Protein AF-A0A8S1V6C2-F1 (afdb_monomer_lite)

Secondary structure (DSSP, 8-state):
-------------------TTSSS---THHHHHHHHHT-----EEEEEEEEEEETTEEEEEEEEEETTEEEEEEEEHHHHHHHHHHHHHHHHHHHHHHHHHHHHTT--

Structure (mmCIF, N/CA/C/O backbone):
data_AF-A0A8S1V6C2-F1
#
_entry.id   AF-A0A8S1V6C2-F1
#
loop_
_atom_site.group_PDB
_atom_site.id
_atom_site.type_symbol
_atom_site.label_atom_id
_atom_site.label_alt_id
_atom_site.label_comp_id
_atom_site.label_asym_id
_atom_site.label_entity_id
_atom_site.label_seq_id
_atom_site.pdbx_PDB_ins_code
_atom_site.Cartn_x
_atom_site.Cartn_y
_atom_site.Cartn_z
_atom_site.occupancy
_atom_site.B_iso_or_equiv
_atom_site.auth_seq_id
_atom_site.auth_comp_id
_atom_site.auth_asym_id
_atom_site.auth_atom_id
_atom_site.pdbx_PDB_model_num
ATOM 1 N N . MET A 1 1 ? -18.545 -43.145 39.329 1.00 34.12 1 MET A N 1
ATOM 2 C CA . MET A 1 1 ? -17.983 -42.364 38.205 1.00 34.12 1 MET A CA 1
ATOM 3 C C . MET A 1 1 ? -19.138 -41.851 37.351 1.00 34.12 1 MET A C 1
ATOM 5 O O . MET A 1 1 ? -20.082 -42.596 37.151 1.00 34.12 1 MET A O 1
ATOM 9 N N . ASN A 1 2 ? -19.045 -40.583 36.937 1.00 42.91 2 ASN A N 1
ATOM 10 C CA . ASN A 1 2 ? -19.900 -39.783 36.042 1.00 42.91 2 ASN A CA 1
ATOM 11 C C . ASN A 1 2 ? -21.393 -39.568 36.371 1.00 42.91 2 ASN A C 1
ATOM 13 O O . ASN A 1 2 ? -22.259 -40.412 36.188 1.00 42.91 2 ASN A O 1
ATOM 17 N N . LYS A 1 3 ? -21.638 -38.324 36.806 1.00 44.06 3 LYS A N 1
ATOM 18 C CA . LYS A 1 3 ? -22.905 -37.636 37.036 1.00 44.06 3 LYS A CA 1
ATOM 19 C C . LYS A 1 3 ? -23.605 -37.374 35.696 1.00 44.06 3 LYS A C 1
ATOM 21 O O . LYS A 1 3 ? -23.146 -36.536 34.927 1.00 44.06 3 LYS A O 1
ATOM 26 N N . GLY A 1 4 ? -24.727 -38.037 35.444 1.00 51.12 4 GLY A N 1
ATOM 27 C CA . GLY A 1 4 ? -25.714 -37.588 34.461 1.00 51.12 4 GLY A CA 1
ATOM 28 C C . GLY A 1 4 ? -26.720 -36.668 35.146 1.00 51.12 4 GLY A C 1
ATOM 29 O O . GLY A 1 4 ? -27.772 -37.129 35.572 1.00 51.12 4 GLY A O 1
ATOM 30 N N . LEU A 1 5 ? -26.381 -35.389 35.324 1.00 45.25 5 LEU A N 1
ATOM 31 C CA . LEU A 1 5 ? -27.318 -34.392 35.851 1.00 45.25 5 LEU A CA 1
ATOM 32 C C . LEU A 1 5 ? -28.089 -33.775 34.680 1.00 45.25 5 LEU A C 1
ATOM 34 O O . LEU A 1 5 ? -27.613 -32.868 34.002 1.00 45.25 5 LEU A O 1
ATOM 38 N N . ILE A 1 6 ? -29.272 -34.332 34.431 1.00 49.44 6 ILE A N 1
ATOM 39 C CA . ILE A 1 6 ? -30.270 -33.813 33.496 1.00 49.44 6 ILE A CA 1
ATOM 40 C C . ILE A 1 6 ? -30.911 -32.580 34.145 1.00 49.44 6 ILE A C 1
ATOM 42 O O . ILE A 1 6 ? -31.559 -32.686 35.184 1.00 49.44 6 ILE A O 1
ATOM 46 N N . LEU A 1 7 ? -30.719 -31.403 33.546 1.00 41.34 7 LEU A N 1
ATOM 47 C CA . LEU A 1 7 ? -31.381 -30.164 33.959 1.00 41.34 7 LEU A CA 1
ATOM 48 C C . LEU A 1 7 ? -32.786 -30.114 33.344 1.00 41.34 7 LEU A C 1
ATOM 50 O O . LEU A 1 7 ? -32.965 -29.702 32.199 1.00 41.34 7 LEU A O 1
ATOM 54 N N . SER A 1 8 ? -33.791 -30.550 34.100 1.00 43.97 8 SER A N 1
ATOM 55 C CA . SER A 1 8 ? -35.199 -30.311 33.780 1.00 43.97 8 SER A CA 1
ATOM 56 C C . SER A 1 8 ? -35.602 -28.911 34.249 1.00 43.97 8 SER A C 1
ATOM 58 O O . SER A 1 8 ? -35.596 -28.632 35.447 1.00 43.97 8 SER A O 1
ATOM 60 N N . PHE A 1 9 ? -35.969 -28.029 33.321 1.00 49.50 9 PHE A N 1
ATOM 61 C CA . PHE A 1 9 ? -36.496 -26.703 33.645 1.00 49.50 9 PHE A CA 1
ATOM 62 C C . PHE A 1 9 ? -37.965 -26.810 34.070 1.00 49.50 9 PHE A C 1
ATOM 64 O O . PHE A 1 9 ? -38.848 -26.966 33.223 1.00 49.50 9 PHE A O 1
ATOM 71 N N . SER A 1 10 ? -38.247 -26.697 35.370 1.00 42.34 10 SER A N 1
ATOM 72 C CA . SER A 1 10 ? -39.606 -26.426 35.836 1.00 42.34 10 SER A CA 1
ATOM 73 C C . SER A 1 10 ? -39.922 -24.946 35.602 1.00 42.34 10 SER A C 1
ATOM 75 O O . SER A 1 10 ? -39.329 -24.042 36.190 1.00 42.34 10 SER A O 1
ATOM 77 N N . LYS A 1 11 ? -40.868 -24.677 34.697 1.00 53.75 11 LYS A N 1
ATOM 78 C CA . LYS A 1 11 ? -41.516 -23.367 34.590 1.00 53.75 11 LYS A CA 1
ATOM 79 C C . LYS A 1 11 ? -42.403 -23.185 35.819 1.00 53.75 11 LYS A C 1
ATOM 81 O O . LYS A 1 11 ? -43.547 -23.630 35.812 1.00 53.75 11 LYS A O 1
ATOM 86 N N . GLN A 1 12 ? -41.901 -22.511 36.847 1.00 42.00 12 GLN A N 1
ATOM 87 C CA . GLN A 1 12 ? -42.755 -21.944 37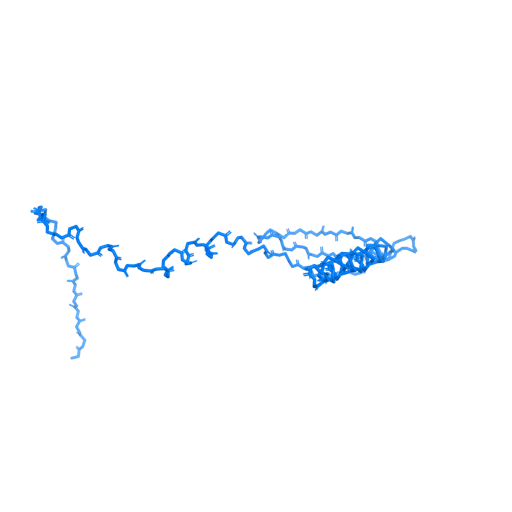.884 1.00 42.00 12 GLN A CA 1
ATOM 88 C C . GLN A 1 12 ? -42.365 -20.493 38.146 1.00 42.00 12 GLN A C 1
ATOM 90 O O . GLN A 1 12 ? -41.324 -20.167 38.702 1.00 42.00 12 GLN A O 1
ATOM 95 N N . SER A 1 13 ? -43.245 -19.629 37.645 1.00 50.91 13 SER A N 1
ATOM 96 C CA . SER A 1 13 ? -43.352 -18.218 37.964 1.00 50.91 13 SER A CA 1
ATOM 97 C C . SER A 1 13 ? -43.681 -18.064 39.445 1.00 50.91 13 SER A C 1
ATOM 99 O O . SER A 1 13 ? -44.778 -18.428 39.864 1.00 50.91 13 SER A O 1
ATOM 101 N N . THR A 1 14 ? -42.799 -17.406 40.184 1.00 37.09 14 THR A N 1
ATOM 102 C CA . THR A 1 14 ? -43.162 -16.671 41.396 1.00 37.09 14 THR A CA 1
ATOM 103 C C . THR A 1 14 ? -42.347 -15.392 41.425 1.00 37.09 14 THR A C 1
ATOM 105 O O . THR A 1 14 ? -41.124 -15.421 41.520 1.00 37.09 14 THR A O 1
ATOM 108 N N . LYS A 1 15 ? -43.055 -14.266 41.285 1.00 49.09 15 LYS A N 1
ATOM 109 C CA . LYS A 1 15 ? -42.553 -12.926 41.577 1.00 49.09 15 LYS A CA 1
ATOM 110 C C . LYS A 1 15 ? -41.995 -12.923 42.999 1.00 49.09 15 LYS A C 1
ATOM 112 O O . LYS A 1 15 ? -42.747 -13.146 43.944 1.00 49.09 15 LYS A O 1
ATOM 117 N N . GLN A 1 16 ? -40.708 -12.644 43.133 1.00 39.00 16 GLN A N 1
ATOM 118 C CA . GLN A 1 16 ? -40.137 -12.105 44.356 1.00 39.00 16 GLN A CA 1
ATOM 119 C C . GLN A 1 16 ? -39.381 -10.841 43.968 1.00 39.00 16 GLN A C 1
ATOM 121 O O . GLN A 1 16 ? -38.313 -10.893 43.366 1.00 39.00 16 GLN A O 1
ATOM 126 N N . ASP A 1 17 ? -40.019 -9.712 44.274 1.00 46.47 17 ASP A N 1
ATOM 127 C CA . ASP A 1 17 ? -39.364 -8.435 44.510 1.00 46.47 17 ASP A CA 1
ATOM 128 C C . ASP A 1 17 ? -38.382 -8.631 45.667 1.00 46.47 17 ASP A C 1
ATOM 130 O O . ASP A 1 17 ? -38.765 -8.576 46.834 1.00 46.47 17 ASP A O 1
ATOM 134 N N . LEU A 1 18 ? -37.127 -8.920 45.344 1.00 41.88 18 LEU A N 1
ATOM 135 C CA . LEU A 1 18 ? -36.013 -8.759 46.264 1.00 41.88 18 LEU A CA 1
ATOM 136 C C . LEU A 1 18 ? -34.792 -8.287 45.472 1.00 41.88 18 LEU A C 1
ATOM 138 O O . LEU A 1 18 ? -34.314 -8.948 44.553 1.00 41.88 18 LEU A O 1
ATOM 142 N N . ASP A 1 19 ? -34.335 -7.108 45.880 1.00 40.62 19 ASP A N 1
ATOM 143 C CA . ASP A 1 19 ? -33.000 -6.556 45.680 1.00 40.62 19 ASP A CA 1
ATOM 144 C C . ASP A 1 19 ? -32.680 -5.945 44.308 1.00 40.62 19 ASP A C 1
ATOM 146 O O . ASP A 1 19 ? -31.739 -6.305 43.602 1.00 40.62 19 ASP A O 1
ATOM 150 N N . GLN A 1 20 ? -33.376 -4.838 44.027 1.00 44.78 20 GLN A N 1
ATOM 151 C CA . GLN A 1 20 ? -32.914 -3.731 43.170 1.00 44.78 20 GLN A CA 1
ATOM 152 C C . GLN A 1 20 ? -31.643 -3.007 43.699 1.00 44.78 20 GLN A C 1
ATOM 154 O O . GLN A 1 20 ? -31.385 -1.862 43.335 1.00 44.78 20 GLN A O 1
ATOM 159 N N . SER A 1 21 ? -30.810 -3.638 44.532 1.00 47.47 21 SER A N 1
ATOM 160 C CA . SER A 1 21 ? -29.703 -2.983 45.251 1.00 47.47 21 SER A CA 1
ATOM 161 C C . SER A 1 21 ? -28.303 -3.555 44.976 1.00 47.47 21 SER A C 1
ATOM 163 O O . SER A 1 21 ? -27.351 -3.128 45.620 1.00 47.47 21 SER A O 1
ATOM 165 N N . ILE A 1 22 ? -28.116 -4.432 43.976 1.00 45.47 22 ILE A N 1
ATOM 166 C CA . ILE A 1 22 ? -26.781 -4.967 43.593 1.00 45.47 22 ILE A CA 1
ATOM 167 C C . ILE A 1 22 ? -26.386 -4.568 42.154 1.00 45.47 22 ILE A C 1
ATOM 169 O O . ILE A 1 22 ? -25.787 -5.336 41.406 1.00 45.47 22 ILE A O 1
ATOM 173 N N . ILE A 1 23 ? -26.733 -3.353 41.712 1.00 48.81 23 ILE A N 1
ATOM 174 C CA . ILE A 1 23 ? -26.303 -2.827 40.392 1.00 48.81 23 ILE A CA 1
ATOM 175 C C . ILE A 1 23 ? -25.378 -1.599 40.520 1.00 48.81 23 ILE A C 1
ATOM 177 O O . ILE A 1 23 ? -24.848 -1.113 39.524 1.00 48.81 23 ILE A O 1
ATOM 181 N N . GLN A 1 24 ? -25.072 -1.127 41.732 1.00 50.91 24 GLN A N 1
ATOM 182 C CA . GLN A 1 24 ? -24.180 0.030 41.922 1.00 50.91 24 GLN A CA 1
ATOM 183 C C . GLN A 1 24 ? -22.677 -0.295 41.975 1.00 50.91 24 GLN A C 1
ATOM 185 O O . GLN A 1 24 ? -21.868 0.626 41.909 1.00 50.91 24 GLN A O 1
ATOM 190 N N . GLU A 1 25 ? -22.278 -1.571 42.000 1.00 51.69 25 GLU A N 1
ATOM 191 C CA . GLU A 1 25 ? -20.862 -1.966 42.127 1.00 51.69 25 GLU A CA 1
ATOM 192 C C . GLU A 1 25 ? -20.197 -2.496 40.853 1.00 51.69 25 GLU A C 1
ATOM 194 O O . GLU A 1 25 ? -19.005 -2.790 40.868 1.00 51.69 25 GLU A O 1
ATOM 199 N N . ASN A 1 26 ? -20.862 -2.466 39.692 1.00 53.28 26 ASN A N 1
ATOM 200 C CA . ASN A 1 26 ? -20.148 -2.572 38.408 1.00 53.28 26 ASN A CA 1
ATOM 201 C C . ASN A 1 26 ? -19.557 -1.218 37.964 1.00 53.28 26 ASN A C 1
ATOM 203 O O . ASN A 1 26 ? -19.670 -0.764 36.822 1.00 53.28 26 ASN A O 1
ATOM 207 N N . SER A 1 27 ? -18.941 -0.610 38.975 1.00 62.97 27 SER A N 1
ATOM 208 C CA . SER A 1 27 ? -17.804 0.285 39.036 1.00 62.97 27 SER A CA 1
ATOM 209 C C . SER A 1 27 ? -16.970 0.324 37.747 1.00 62.97 27 SER A C 1
ATOM 211 O O . SER A 1 27 ? -16.729 -0.730 37.167 1.00 62.97 27 SER A O 1
ATOM 213 N N . PRO A 1 28 ? -16.530 1.519 37.307 1.00 60.44 28 PRO A N 1
ATOM 214 C CA . PRO A 1 28 ? -15.798 1.944 36.097 1.00 60.44 28 PRO A CA 1
ATOM 215 C C . PRO A 1 28 ? -15.383 0.982 34.973 1.00 60.44 28 PRO A C 1
ATOM 217 O O . PRO A 1 28 ? -15.341 1.414 33.824 1.00 60.44 28 PRO A O 1
ATOM 220 N N . ILE A 1 29 ? -15.068 -0.280 35.243 1.00 63.09 29 ILE A N 1
ATOM 221 C CA . ILE A 1 29 ? -14.710 -1.328 34.287 1.00 63.09 29 ILE A CA 1
ATOM 222 C C . ILE A 1 29 ? -15.806 -1.586 33.253 1.00 63.09 29 ILE A C 1
ATOM 224 O O . ILE A 1 29 ? -15.477 -1.668 32.073 1.00 63.09 29 ILE A O 1
ATOM 228 N N . LEU A 1 30 ? -17.094 -1.642 33.610 1.00 58.12 30 LEU A N 1
ATOM 229 C CA . LEU A 1 30 ? -18.142 -1.805 32.587 1.00 58.12 30 LEU A CA 1
ATOM 230 C C . LEU A 1 30 ? -18.268 -0.566 31.690 1.00 58.12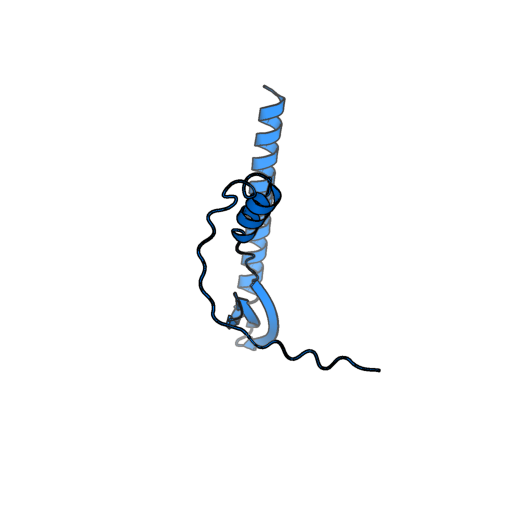 30 LEU A C 1
ATOM 232 O O . LEU A 1 30 ? -18.396 -0.702 30.473 1.00 58.12 30 LEU A O 1
ATOM 236 N N . MET A 1 31 ? -18.150 0.638 32.259 1.00 64.81 31 MET A N 1
ATOM 237 C CA . MET A 1 31 ? -18.081 1.889 31.490 1.00 64.81 31 MET A CA 1
ATOM 238 C C . MET A 1 31 ? -16.828 1.955 30.612 1.00 64.81 31 MET A C 1
ATOM 240 O O . MET A 1 31 ? -16.890 2.415 29.474 1.00 64.81 31 MET A O 1
ATOM 244 N N . PHE A 1 32 ? -15.687 1.489 31.116 1.00 64.50 32 PHE A N 1
ATOM 245 C CA . PHE A 1 32 ? -14.436 1.387 30.379 1.00 64.50 32 PHE A CA 1
ATOM 246 C C . PHE A 1 32 ? -14.576 0.394 29.224 1.00 64.50 32 PHE A C 1
ATOM 248 O O . PHE A 1 32 ? -14.279 0.752 28.090 1.00 64.50 32 PHE A O 1
ATOM 255 N N . LEU A 1 33 ? -15.123 -0.800 29.460 1.00 59.62 33 LEU A N 1
ATOM 256 C CA . LEU A 1 33 ? -15.391 -1.808 28.432 1.00 59.62 33 LEU A CA 1
ATOM 257 C C . LEU A 1 33 ? -16.416 -1.319 27.398 1.00 59.62 33 LEU A C 1
ATOM 259 O O . LEU A 1 33 ? -16.242 -1.574 26.209 1.00 59.62 33 LEU A O 1
ATOM 263 N N . GLN A 1 34 ? -17.440 -0.561 27.800 1.00 57.81 34 GLN A N 1
ATOM 264 C CA . GLN A 1 34 ? -18.356 0.114 26.870 1.00 57.81 34 GLN A CA 1
ATOM 265 C C . GLN A 1 34 ? -17.656 1.206 26.047 1.00 57.81 34 GLN A C 1
ATOM 267 O O . GLN A 1 34 ? -17.900 1.312 24.843 1.00 57.81 34 GLN A O 1
ATOM 272 N N . LYS A 1 35 ? -16.759 1.993 26.657 1.00 61.62 35 LYS A N 1
ATOM 273 C CA . LYS A 1 35 ? -15.924 2.980 25.950 1.00 61.62 35 LYS A CA 1
ATOM 274 C C . LYS A 1 35 ? -14.950 2.306 24.975 1.00 61.62 35 LYS A C 1
ATOM 276 O O . LYS A 1 35 ? -14.759 2.819 23.877 1.00 61.62 35 LYS A O 1
ATOM 281 N N . GLN A 1 36 ? -14.389 1.146 25.324 1.00 56.25 36 GLN A N 1
ATOM 282 C CA . GLN A 1 36 ? -13.529 0.360 24.430 1.00 56.25 36 GLN A CA 1
ATOM 283 C C . GLN A 1 36 ? -14.330 -0.342 23.319 1.00 56.25 36 GLN A C 1
ATOM 285 O O . GLN A 1 36 ? -13.862 -0.377 22.186 1.00 56.25 36 GLN A O 1
ATOM 290 N N . LYS A 1 37 ? -15.564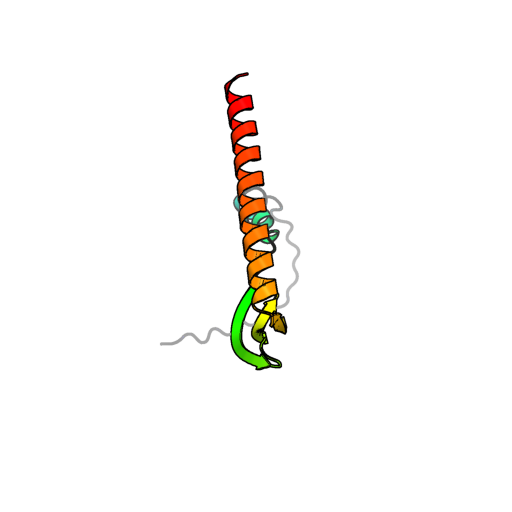 -0.810 23.583 1.00 51.56 37 LYS A N 1
ATOM 291 C CA . LYS A 1 37 ? -16.482 -1.364 22.560 1.00 51.56 37 LYS A CA 1
ATOM 292 C C . LYS A 1 37 ? -16.794 -0.376 21.430 1.00 51.56 37 LYS A C 1
ATOM 294 O O . LYS A 1 37 ? -17.146 -0.805 20.339 1.00 51.56 37 LYS A O 1
ATOM 299 N N . LYS A 1 38 ? -16.666 0.933 21.679 1.00 49.19 38 LYS A N 1
ATOM 300 C CA . LYS A 1 38 ? -16.827 1.999 20.674 1.00 49.19 38 LYS A CA 1
ATOM 301 C C . LYS A 1 38 ? -15.567 2.297 19.860 1.00 49.19 38 LYS A C 1
ATOM 303 O O . LYS A 1 38 ? -15.604 3.176 19.002 1.00 49.19 38 LYS A O 1
ATOM 308 N N . ARG A 1 39 ? -14.454 1.598 20.084 1.00 46.72 39 ARG A N 1
ATOM 309 C CA . ARG A 1 39 ? -13.339 1.641 19.139 1.00 46.72 39 ARG A CA 1
ATOM 310 C C . ARG A 1 39 ? -13.678 0.682 18.009 1.00 46.72 39 ARG A C 1
ATOM 312 O O . ARG A 1 39 ? -13.472 -0.519 18.134 1.00 46.72 39 ARG A O 1
ATOM 319 N N . ASN A 1 40 ? -14.209 1.216 16.910 1.00 50.16 40 ASN A N 1
ATOM 320 C CA . ASN A 1 40 ? -14.127 0.525 15.630 1.00 50.16 40 ASN A CA 1
ATOM 321 C C . ASN A 1 40 ? -12.637 0.304 15.357 1.00 50.16 40 ASN A C 1
ATOM 323 O O . ASN A 1 40 ? -11.921 1.225 14.969 1.00 50.16 40 ASN A O 1
ATOM 327 N N . ILE A 1 41 ? -12.143 -0.896 15.659 1.00 53.41 41 ILE A N 1
ATOM 328 C CA . ILE A 1 41 ? -10.793 -1.296 15.287 1.00 53.41 41 ILE A CA 1
ATOM 329 C C . ILE A 1 41 ? -10.865 -1.530 13.788 1.00 53.41 41 ILE A C 1
ATOM 331 O O . ILE A 1 41 ? -11.339 -2.567 13.321 1.00 53.41 41 ILE A O 1
ATOM 335 N N . PHE A 1 42 ? -10.483 -0.506 13.034 1.00 59.91 42 PHE A N 1
ATOM 336 C CA . PHE A 1 42 ? -10.538 -0.569 11.594 1.00 59.91 42 PHE A CA 1
ATOM 337 C C . PHE A 1 42 ? -9.346 -1.385 11.089 1.00 59.91 42 PHE A C 1
ATOM 339 O O . PHE A 1 42 ? -8.224 -0.887 11.036 1.00 59.91 42 PHE A O 1
ATOM 346 N N . TYR A 1 43 ? -9.568 -2.662 10.771 1.00 67.19 43 TYR A N 1
ATOM 347 C CA . TYR A 1 43 ? -8.527 -3.508 10.195 1.00 67.19 43 TYR A CA 1
ATOM 348 C C . TYR A 1 43 ? -8.588 -3.415 8.670 1.00 67.19 43 TYR A C 1
ATOM 350 O O . TYR A 1 43 ? -9.493 -3.966 8.038 1.00 67.19 43 TYR A O 1
ATOM 358 N N . ILE A 1 44 ? -7.626 -2.694 8.098 1.00 83.88 44 ILE A N 1
ATOM 359 C CA . ILE A 1 44 ? -7.355 -2.689 6.662 1.00 83.88 44 ILE A CA 1
ATOM 360 C C . ILE A 1 44 ? -5.983 -3.326 6.473 1.00 83.88 44 ILE A C 1
ATOM 362 O O . ILE A 1 44 ? -4.997 -2.843 7.031 1.00 83.88 44 ILE A O 1
ATOM 366 N N . SER A 1 45 ? -5.909 -4.412 5.705 1.00 87.50 45 SER A N 1
ATOM 367 C CA . SER A 1 45 ? -4.632 -5.051 5.370 1.00 87.50 45 SER A CA 1
ATOM 368 C C . SER A 1 45 ? -4.409 -5.080 3.869 1.00 87.50 45 SER A C 1
ATOM 370 O O . SER A 1 45 ? -5.331 -5.372 3.106 1.00 87.50 45 SER A O 1
ATOM 372 N N . PHE A 1 46 ? -3.163 -4.856 3.470 1.00 91.19 46 PHE A N 1
ATOM 373 C CA . PHE A 1 46 ? -2.728 -4.861 2.081 1.00 91.19 46 PHE A CA 1
ATOM 374 C C . PHE A 1 46 ? -1.770 -6.027 1.848 1.00 91.19 46 PHE A C 1
ATOM 376 O O . PHE A 1 46 ? -0.846 -6.239 2.634 1.00 91.19 46 PHE A O 1
ATOM 383 N N . LYS A 1 47 ? -1.959 -6.762 0.753 1.00 91.06 47 LYS A N 1
ATOM 384 C CA . LYS A 1 47 ? -1.046 -7.821 0.314 1.00 91.06 47 LYS A CA 1
ATOM 385 C C . LYS A 1 47 ? -0.740 -7.650 -1.165 1.00 91.06 47 LYS A C 1
ATOM 387 O O . LYS A 1 47 ? -1.647 -7.639 -1.990 1.00 91.06 47 LYS A O 1
ATOM 392 N N . VAL A 1 48 ? 0.539 -7.559 -1.516 1.00 92.81 48 VAL A N 1
ATOM 393 C CA . VAL A 1 48 ? 0.949 -7.603 -2.925 1.00 92.81 48 VAL A CA 1
ATOM 394 C C . VAL A 1 48 ? 0.752 -9.028 -3.436 1.00 92.81 48 VAL A C 1
ATOM 396 O O . VAL A 1 48 ? 1.312 -9.973 -2.885 1.00 92.81 48 VAL A O 1
ATOM 399 N N . VAL A 1 49 ? -0.072 -9.176 -4.471 1.00 93.69 49 VAL A N 1
ATOM 400 C CA . VAL A 1 49 ? -0.385 -10.467 -5.098 1.00 93.69 49 VAL A CA 1
ATOM 401 C C . VAL A 1 49 ? 0.553 -10.724 -6.268 1.00 93.69 49 VAL A C 1
ATOM 403 O O . VAL A 1 49 ? 1.107 -11.811 -6.390 1.00 93.69 49 VAL A O 1
ATOM 406 N N . ALA A 1 50 ? 0.731 -9.722 -7.128 1.00 93.19 50 ALA A N 1
ATOM 407 C CA . ALA A 1 50 ? 1.537 -9.845 -8.332 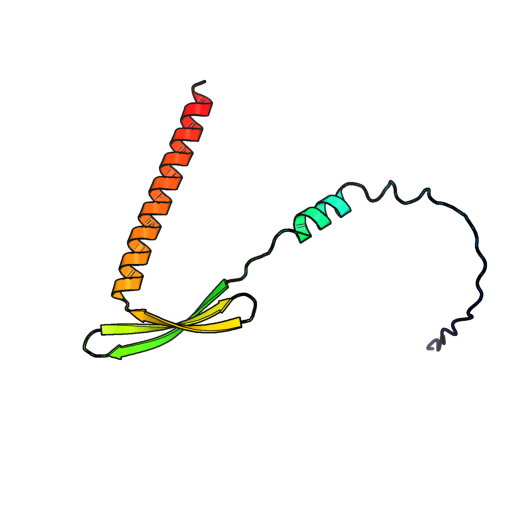1.00 93.19 50 ALA A CA 1
ATOM 408 C C . ALA A 1 50 ? 2.065 -8.488 -8.805 1.00 93.19 50 ALA A C 1
ATOM 410 O O . ALA A 1 50 ? 1.520 -7.430 -8.474 1.00 93.19 50 ALA A O 1
ATOM 411 N N . ILE A 1 51 ? 3.107 -8.548 -9.631 1.00 93.62 51 ILE A N 1
ATOM 412 C CA . ILE A 1 51 ? 3.666 -7.407 -10.351 1.00 93.62 51 ILE A CA 1
ATOM 413 C C . ILE A 1 51 ? 3.537 -7.701 -11.843 1.00 93.62 51 ILE A C 1
ATOM 415 O O . ILE A 1 51 ? 3.910 -8.777 -12.303 1.00 93.62 51 ILE A O 1
ATOM 419 N N . GLN A 1 52 ? 2.991 -6.752 -12.594 1.00 94.19 52 GLN A N 1
ATOM 420 C CA . GLN A 1 52 ? 2.789 -6.856 -14.035 1.00 94.19 52 GLN A CA 1
ATOM 421 C C . GLN A 1 52 ? 3.493 -5.706 -14.739 1.00 94.19 52 GLN A C 1
ATOM 423 O O . GLN A 1 52 ? 3.371 -4.554 -14.324 1.00 94.19 52 GLN A O 1
ATOM 428 N N . VAL A 1 53 ? 4.184 -6.002 -15.835 1.00 94.44 53 VAL A N 1
ATOM 429 C CA . VAL A 1 53 ? 4.750 -4.980 -16.716 1.00 94.44 53 VAL A CA 1
ATOM 430 C C . VAL A 1 53 ? 3.896 -4.914 -17.974 1.00 94.44 53 VAL A C 1
ATOM 432 O O . VAL A 1 53 ? 3.733 -5.910 -18.671 1.00 94.44 53 VAL A O 1
ATOM 435 N N . GLN A 1 54 ? 3.323 -3.746 -18.253 1.00 92.94 54 GLN A N 1
ATOM 436 C CA . GLN 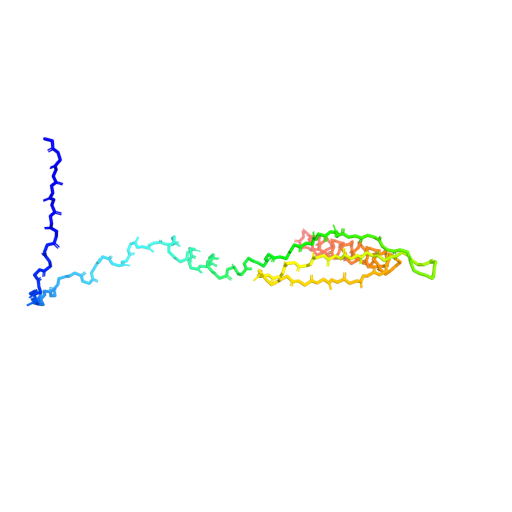A 1 54 ? 2.511 -3.504 -19.444 1.00 92.94 54 GLN A CA 1
ATOM 437 C C . GLN A 1 54 ? 2.884 -2.142 -20.024 1.00 92.94 54 GLN A C 1
ATOM 439 O O . GLN A 1 54 ? 2.901 -1.157 -19.287 1.00 92.94 54 GLN A O 1
ATOM 444 N N . LEU A 1 55 ? 3.159 -2.082 -21.333 1.00 91.75 55 LEU A N 1
AT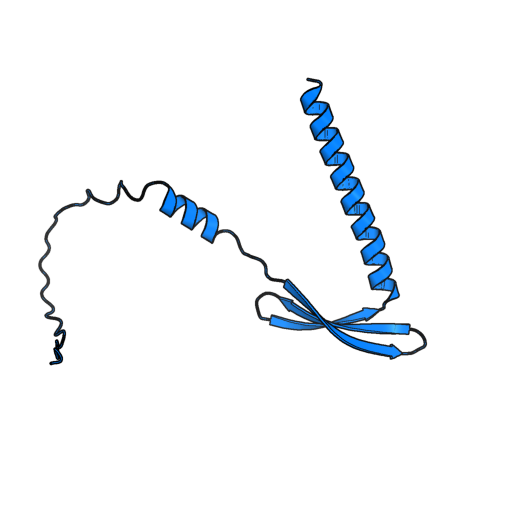OM 445 C CA . LEU A 1 55 ? 3.497 -0.838 -22.043 1.00 91.75 55 LEU A CA 1
ATOM 446 C C . LEU A 1 55 ? 4.629 -0.054 -21.346 1.00 91.75 55 LEU A C 1
ATOM 448 O O . LEU A 1 55 ? 4.503 1.140 -21.101 1.00 91.75 55 LEU A O 1
ATOM 452 N N . ASN A 1 56 ? 5.710 -0.743 -20.960 1.00 93.00 56 ASN A N 1
ATOM 453 C CA . ASN A 1 56 ? 6.850 -0.176 -20.219 1.00 93.00 56 ASN A CA 1
ATOM 454 C C . ASN A 1 56 ? 6.499 0.458 -18.858 1.00 93.00 56 ASN A C 1
ATOM 456 O O . ASN A 1 56 ? 7.270 1.240 -18.303 1.00 93.00 56 ASN A O 1
ATOM 460 N N . HIS A 1 57 ? 5.354 0.097 -18.279 1.00 92.19 57 HIS A N 1
ATOM 461 C CA . HIS A 1 57 ? 4.960 0.509 -16.938 1.00 92.19 57 HIS A CA 1
ATOM 462 C C . HIS A 1 57 ? 4.814 -0.699 -16.013 1.00 92.19 57 HIS A C 1
ATOM 464 O O . HIS A 1 57 ? 4.176 -1.690 -16.364 1.00 92.19 57 HIS A O 1
ATOM 470 N N . ALA A 1 58 ? 5.367 -0.586 -14.803 1.00 92.00 58 ALA A N 1
ATOM 471 C CA . ALA A 1 58 ? 5.179 -1.560 -13.734 1.00 92.00 58 ALA A CA 1
ATOM 472 C C . ALA A 1 58 ? 3.891 -1.269 -12.946 1.00 92.00 58 ALA A C 1
ATOM 474 O O . ALA A 1 58 ? 3.644 -0.137 -12.510 1.00 92.00 58 ALA A O 1
ATOM 475 N N . TYR A 1 59 ? 3.094 -2.311 -12.741 1.00 95.56 59 TYR A N 1
ATOM 476 C CA . TYR A 1 59 ? 1.835 -2.302 -12.011 1.00 95.56 59 TYR A CA 1
ATOM 477 C C . TYR A 1 59 ? 1.872 -3.327 -10.886 1.00 95.56 59 TYR A C 1
ATOM 479 O O . TYR A 1 59 ? 2.266 -4.470 -11.097 1.00 95.56 59 TYR A O 1
ATOM 487 N N . TYR A 1 60 ? 1.398 -2.928 -9.714 1.00 94.25 60 TYR A N 1
ATOM 488 C CA . TYR A 1 60 ? 1.168 -3.813 -8.582 1.00 94.25 60 TYR A CA 1
ATOM 489 C C . TYR A 1 60 ? -0.310 -4.174 -8.524 1.00 94.25 60 TYR A C 1
ATOM 491 O O . TYR A 1 60 ? -1.174 -3.296 -8.600 1.00 94.25 60 TYR A O 1
ATOM 499 N N . LEU A 1 61 ? -0.587 -5.463 -8.370 1.00 95.94 61 LEU A N 1
ATOM 500 C CA . LEU A 1 61 ? -1.891 -5.979 -7.977 1.00 95.94 61 LEU A CA 1
ATOM 501 C C . LEU A 1 61 ? -1.867 -6.191 -6.468 1.00 95.94 61 LEU A C 1
ATOM 503 O O . LEU A 1 61 ? -1.076 -6.988 -5.960 1.00 95.94 61 LEU A O 1
ATOM 507 N N . ILE A 1 62 ? -2.703 -5.447 -5.758 1.00 95.31 62 ILE A N 1
ATOM 508 C CA . ILE A 1 62 ? -2.752 -5.413 -4.301 1.00 95.31 62 ILE A CA 1
ATOM 509 C C . ILE A 1 62 ? -4.113 -5.946 -3.868 1.00 95.31 62 ILE A C 1
ATOM 511 O O . ILE A 1 62 ? -5.139 -5.360 -4.201 1.00 95.31 62 ILE A O 1
ATOM 515 N N . GLU A 1 63 ? -4.129 -7.048 -3.126 1.00 95.38 63 GLU A N 1
ATOM 516 C CA . GLU A 1 63 ? -5.312 -7.481 -2.386 1.00 95.38 63 GLU A CA 1
ATOM 517 C C . GLU A 1 63 ? -5.487 -6.547 -1.189 1.00 95.38 63 GLU A C 1
ATOM 519 O O . GLU A 1 63 ? -4.583 -6.397 -0.360 1.00 95.38 63 GLU A O 1
ATOM 524 N N . VAL A 1 64 ? -6.652 -5.919 -1.116 1.00 93.94 64 VAL A N 1
ATOM 525 C CA . VAL A 1 64 ? -7.091 -5.101 0.006 1.00 93.94 64 VAL A CA 1
ATOM 526 C C . VAL A 1 64 ? -8.153 -5.891 0.749 1.00 93.94 64 VAL A C 1
ATOM 528 O O . VAL A 1 64 ? -9.145 -6.315 0.157 1.00 93.94 64 VAL A O 1
ATOM 531 N N . ASN A 1 65 ? -7.936 -6.106 2.042 1.00 90.69 65 ASN A N 1
ATOM 532 C CA . ASN A 1 65 ? -8.939 -6.659 2.940 1.00 90.69 65 ASN A CA 1
ATOM 533 C C . ASN A 1 65 ? -9.416 -5.541 3.857 1.00 90.69 65 ASN A C 1
ATOM 535 O O . ASN A 1 65 ? -8.684 -5.107 4.746 1.00 90.69 65 ASN A O 1
ATOM 539 N N . GLU A 1 66 ? -10.632 -5.084 3.607 1.00 88.31 66 GLU A N 1
ATOM 540 C CA . GLU A 1 66 ? -11.283 -4.012 4.336 1.00 88.31 66 GLU A CA 1
ATOM 541 C C . GLU A 1 66 ? -12.507 -4.596 5.049 1.00 88.31 66 GLU A C 1
ATOM 543 O O . GLU A 1 66 ? -13.491 -4.986 4.418 1.00 88.31 66 GLU A O 1
ATOM 548 N N . TYR A 1 67 ? -12.428 -4.726 6.376 1.00 86.06 67 TYR A N 1
ATOM 549 C CA . TYR A 1 67 ? -13.510 -5.281 7.209 1.00 86.06 67 TYR A CA 1
ATOM 550 C C . TYR A 1 67 ? -13.990 -6.676 6.770 1.00 86.06 67 TYR A C 1
ATOM 552 O O . TYR A 1 67 ? -15.182 -6.979 6.803 1.00 86.06 67 TYR A O 1
ATOM 560 N N . GLY A 1 68 ? -13.065 -7.528 6.320 1.00 85.12 68 GLY A N 1
ATOM 561 C CA . GLY A 1 68 ? -13.375 -8.871 5.823 1.00 85.12 68 GLY A CA 1
ATOM 562 C C . GLY A 1 68 ? -13.824 -8.911 4.360 1.00 85.12 68 GLY A C 1
ATOM 563 O O . GLY A 1 68 ? -13.931 -10.000 3.795 1.00 85.12 68 GLY A O 1
ATOM 564 N N . LYS A 1 69 ? -14.048 -7.758 3.716 1.00 88.62 69 LYS A N 1
ATOM 565 C CA . LYS A 1 69 ? -14.306 -7.676 2.276 1.00 88.62 69 LYS A CA 1
ATOM 566 C C . LYS A 1 69 ? -12.983 -7.569 1.535 1.00 88.62 69 LYS A C 1
ATOM 568 O O . LYS A 1 69 ? -12.219 -6.627 1.735 1.00 88.62 69 LYS A O 1
ATOM 573 N N . LYS A 1 70 ? -12.730 -8.540 0.660 1.00 93.12 70 LYS A N 1
ATOM 574 C CA . LYS A 1 70 ? -11.524 -8.592 -0.163 1.00 93.12 70 LYS A CA 1
ATOM 575 C C . LYS A 1 70 ? -11.799 -8.068 -1.563 1.00 93.12 70 LYS A C 1
ATOM 577 O O . LYS A 1 70 ? -12.754 -8.499 -2.204 1.00 93.12 70 LYS A O 1
ATOM 582 N N . TRP A 1 71 ? -10.939 -7.184 -2.043 1.00 95.12 71 TRP A N 1
ATOM 583 C CA . TRP A 1 71 ? -10.953 -6.693 -3.417 1.00 95.12 71 TRP A CA 1
ATOM 584 C C . TRP A 1 71 ? -9.523 -6.463 -3.909 1.00 95.12 71 TRP A C 1
ATOM 586 O O . TRP A 1 71 ? -8.585 -6.395 -3.116 1.00 95.12 71 TRP A O 1
ATOM 596 N N . VAL A 1 72 ? -9.337 -6.397 -5.227 1.00 94.00 72 VAL A N 1
ATOM 597 C CA . VAL A 1 72 ? -8.010 -6.229 -5.831 1.00 94.00 72 VAL A CA 1
ATOM 598 C C . VAL A 1 72 ? -7.897 -4.842 -6.437 1.00 94.00 72 VAL A C 1
ATOM 600 O O . VAL A 1 72 ? -8.669 -4.462 -7.316 1.00 94.00 72 VAL A O 1
ATOM 603 N N . MET A 1 73 ? -6.901 -4.097 -5.978 1.00 94.56 73 MET A N 1
ATOM 604 C CA . MET A 1 73 ? -6.498 -2.820 -6.538 1.00 94.56 73 MET A CA 1
ATOM 605 C C . MET A 1 73 ? -5.354 -3.025 -7.524 1.00 94.56 73 MET A C 1
ATOM 607 O O . MET A 1 73 ? -4.385 -3.723 -7.225 1.00 94.56 73 MET A O 1
ATOM 611 N N . ARG A 1 74 ? -5.411 -2.350 -8.672 1.00 93.44 74 ARG A N 1
ATOM 612 C CA . ARG A 1 74 ? -4.273 -2.233 -9.585 1.00 93.44 74 ARG A CA 1
ATOM 613 C C . ARG A 1 74 ? -3.714 -0.818 -9.511 1.00 93.44 74 ARG A C 1
ATOM 615 O O . ARG A 1 74 ? -4.430 0.132 -9.807 1.00 93.44 74 ARG A O 1
ATOM 622 N N . ILE A 1 75 ? -2.436 -0.677 -9.168 1.00 94.25 75 ILE A N 1
ATOM 623 C CA . ILE A 1 75 ? -1.778 0.631 -9.051 1.00 94.25 75 ILE A CA 1
ATOM 624 C C . ILE A 1 75 ? -0.438 0.648 -9.783 1.00 94.25 75 ILE A C 1
ATOM 626 O O . ILE A 1 75 ? 0.316 -0.326 -9.751 1.00 94.25 75 ILE A O 1
ATOM 630 N N . ARG A 1 76 ? -0.125 1.754 -10.465 1.00 94.12 76 ARG A N 1
ATOM 631 C CA . ARG A 1 76 ? 1.177 1.927 -11.121 1.00 94.12 76 ARG A CA 1
ATOM 632 C C . ARG A 1 76 ? 2.249 2.255 -10.082 1.00 94.12 76 ARG A C 1
ATOM 634 O O . ARG A 1 76 ? 2.017 3.065 -9.186 1.00 94.12 76 ARG A O 1
ATOM 641 N N . PHE A 1 77 ? 3.454 1.719 -10.258 1.00 91.94 77 PHE A N 1
ATOM 642 C CA . PHE A 1 77 ? 4.593 2.005 -9.378 1.00 91.94 77 PHE A CA 1
ATOM 643 C C . PHE A 1 77 ? 4.844 3.508 -9.177 1.00 91.94 77 PHE A C 1
ATOM 645 O O . PHE A 1 77 ? 4.993 3.968 -8.049 1.00 91.94 77 PHE A O 1
ATOM 652 N N . SER A 1 78 ? 4.817 4.295 -10.257 1.00 92.38 78 SER A N 1
ATOM 653 C CA . SER A 1 78 ? 5.053 5.742 -10.190 1.00 92.38 78 SER A CA 1
ATOM 654 C C . SER A 1 78 ? 4.012 6.479 -9.339 1.00 92.38 78 SER A C 1
ATOM 656 O O . SER A 1 78 ? 4.345 7.452 -8.666 1.00 92.38 78 SER A O 1
ATOM 658 N N . GLN A 1 79 ? 2.759 6.011 -9.333 1.00 92.38 79 GLN A N 1
ATOM 659 C CA . GLN A 1 79 ? 1.704 6.572 -8.486 1.00 92.38 79 GLN A CA 1
ATOM 660 C C . GLN A 1 79 ? 1.953 6.231 -7.015 1.00 92.38 79 GLN A C 1
ATOM 662 O O . GLN A 1 79 ? 1.845 7.108 -6.161 1.00 92.38 79 GLN A O 1
ATOM 667 N N . LEU A 1 80 ? 2.361 4.991 -6.725 1.00 90.38 80 LEU A N 1
ATOM 668 C CA . LEU A 1 80 ? 2.737 4.567 -5.374 1.00 90.38 80 LEU A CA 1
ATOM 669 C C . LEU A 1 80 ? 3.931 5.384 -4.841 1.00 90.38 80 LEU A C 1
ATOM 671 O O . LEU A 1 80 ? 3.927 5.816 -3.691 1.00 90.38 80 LEU A O 1
ATOM 675 N N . GLN A 1 81 ? 4.926 5.663 -5.690 1.00 90.69 81 GLN A N 1
ATOM 676 C CA . GLN A 1 81 ? 6.064 6.516 -5.335 1.00 90.69 81 GLN A CA 1
ATOM 677 C C . GLN A 1 81 ? 5.643 7.955 -5.019 1.00 90.69 81 GLN A C 1
ATOM 679 O O . GLN A 1 81 ? 6.112 8.530 -4.037 1.00 90.69 81 GLN A O 1
ATOM 684 N N . GLN A 1 82 ? 4.768 8.549 -5.835 1.00 92.88 82 GLN A N 1
ATOM 685 C CA . GLN A 1 82 ? 4.241 9.893 -5.579 1.00 92.88 82 GLN A CA 1
ATOM 686 C C . GLN A 1 82 ? 3.431 9.942 -4.281 1.00 92.88 82 GLN A C 1
ATOM 688 O O . GLN A 1 82 ? 3.581 10.886 -3.507 1.00 92.88 82 GLN A O 1
ATOM 693 N N . PHE A 1 83 ? 2.613 8.919 -4.028 1.00 90.06 83 PHE A N 1
ATOM 694 C CA . PHE A 1 83 ? 1.865 8.786 -2.783 1.00 90.06 83 PHE A CA 1
ATOM 695 C C . PHE A 1 83 ? 2.801 8.727 -1.571 1.00 90.06 83 PHE A C 1
ATOM 697 O O . PHE A 1 83 ? 2.622 9.504 -0.638 1.00 90.06 83 PHE A O 1
ATOM 704 N N . ASN A 1 84 ? 3.849 7.896 -1.620 1.00 87.50 84 ASN A N 1
ATOM 705 C CA . ASN A 1 84 ? 4.824 7.791 -0.533 1.00 87.50 84 ASN A CA 1
ATOM 706 C C . ASN A 1 84 ? 5.517 9.133 -0.244 1.00 87.50 84 ASN A C 1
ATOM 708 O O . ASN A 1 84 ? 5.617 9.542 0.908 1.00 87.50 84 ASN A O 1
ATOM 712 N N . LYS A 1 85 ? 5.935 9.863 -1.288 1.00 90.12 85 LYS A N 1
ATOM 713 C CA . LYS A 1 85 ? 6.547 11.193 -1.123 1.00 90.12 85 LYS A CA 1
ATOM 714 C C . LYS A 1 85 ? 5.611 12.177 -0.418 1.00 90.12 85 LYS A C 1
ATOM 716 O O . LYS A 1 85 ? 6.033 12.846 0.519 1.00 90.12 85 LYS A O 1
ATOM 721 N N . LYS A 1 86 ? 4.343 12.238 -0.842 1.00 91.00 86 LYS A N 1
ATOM 722 C CA . LYS A 1 86 ? 3.335 13.110 -0.216 1.00 91.00 86 LYS A CA 1
ATOM 723 C C . LYS A 1 86 ? 3.069 12.719 1.233 1.00 91.00 86 LYS A C 1
ATOM 725 O O . LYS A 1 86 ? 2.980 13.593 2.082 1.00 91.00 86 LYS A O 1
ATOM 730 N N . LEU A 1 87 ? 2.976 11.421 1.512 1.00 84.56 87 LEU A N 1
ATOM 731 C CA . LEU A 1 87 ? 2.706 10.912 2.851 1.00 84.56 87 LEU A CA 1
ATOM 732 C C . LEU A 1 87 ? 3.833 11.269 3.826 1.00 84.56 87 LEU A C 1
ATOM 734 O O . LEU A 1 87 ? 3.554 11.764 4.913 1.00 84.56 87 LEU A O 1
ATOM 738 N N . VAL A 1 88 ? 5.094 11.103 3.416 1.00 86.56 88 VAL A N 1
ATOM 739 C CA . VAL A 1 88 ? 6.256 11.524 4.216 1.00 86.56 88 VAL A CA 1
ATOM 740 C C . VAL A 1 88 ? 6.210 13.025 4.505 1.00 86.56 88 VAL A C 1
ATOM 742 O O . VAL A 1 88 ? 6.398 13.421 5.651 1.00 86.56 88 VAL A O 1
ATOM 745 N N . GLN A 1 89 ? 5.900 13.845 3.498 1.00 88.44 89 GLN A N 1
ATOM 746 C CA . GLN A 1 89 ? 5.799 15.296 3.658 1.00 88.44 89 GLN A CA 1
ATOM 747 C C . GLN A 1 89 ? 4.660 15.702 4.609 1.00 88.44 89 GLN A C 1
ATOM 749 O O . GLN A 1 89 ? 4.850 16.498 5.519 1.00 88.44 89 GLN A O 1
ATOM 754 N N . THR A 1 90 ? 3.471 15.113 4.461 1.00 84.88 90 THR A N 1
ATOM 755 C CA . THR A 1 90 ? 2.341 15.416 5.354 1.00 84.88 90 THR A CA 1
ATOM 756 C C . THR A 1 90 ? 2.642 15.019 6.799 1.00 84.88 90 THR A C 1
ATOM 758 O O . THR A 1 90 ? 2.311 15.763 7.721 1.00 84.88 90 THR A O 1
ATOM 761 N N . LEU A 1 91 ? 3.301 13.876 7.013 1.00 78.69 91 LEU A N 1
ATOM 762 C CA . LEU A 1 91 ? 3.710 13.451 8.350 1.00 78.69 91 LEU A CA 1
ATOM 763 C C . LEU A 1 91 ? 4.767 14.388 8.945 1.00 78.69 91 LEU A C 1
ATOM 765 O O . LEU A 1 91 ? 4.664 14.726 10.126 1.00 78.69 91 LEU A O 1
ATOM 769 N N . SER A 1 92 ? 5.749 14.850 8.161 1.00 81.75 92 SER A N 1
ATOM 770 C CA . SER A 1 92 ? 6.734 15.820 8.654 1.00 81.75 92 SER A CA 1
ATOM 771 C C . SER A 1 92 ? 6.084 17.146 9.046 1.00 81.75 92 SER A C 1
ATOM 773 O O . SER A 1 92 ? 6.380 17.667 10.119 1.00 81.75 92 SER A O 1
ATOM 775 N N . ASP A 1 93 ? 5.144 17.644 8.242 1.00 79.31 93 ASP A N 1
ATOM 776 C CA . ASP A 1 93 ? 4.474 18.930 8.473 1.00 79.31 93 ASP A CA 1
ATOM 777 C C . ASP A 1 93 ? 3.569 18.888 9.715 1.00 79.31 93 ASP A C 1
ATOM 779 O O . ASP A 1 93 ? 3.547 19.825 10.519 1.00 79.31 93 ASP A O 1
ATOM 783 N N . GLN A 1 94 ? 2.862 17.774 9.923 1.00 75.06 94 GLN A N 1
ATOM 784 C CA . GLN A 1 94 ? 2.047 17.555 11.122 1.00 75.06 94 GLN A CA 1
ATOM 785 C C . GLN A 1 94 ? 2.907 17.414 12.378 1.00 75.06 94 GLN A C 1
ATOM 787 O O . GLN A 1 94 ? 2.575 17.985 13.416 1.00 75.06 94 GLN A O 1
ATOM 792 N N . THR A 1 95 ? 4.030 16.698 12.283 1.00 72.31 95 THR A N 1
ATOM 793 C CA . THR A 1 95 ? 4.954 16.528 13.412 1.00 72.31 95 THR A CA 1
ATOM 794 C C . THR A 1 95 ? 5.595 17.860 13.789 1.00 72.31 95 THR A C 1
ATOM 796 O O . THR A 1 95 ? 5.661 18.200 14.968 1.00 72.31 95 THR A O 1
ATOM 799 N N . HIS A 1 96 ? 6.003 18.657 12.798 1.00 73.31 96 HIS A N 1
ATOM 800 C CA . HIS A 1 96 ? 6.552 19.988 13.029 1.00 73.31 96 HIS A CA 1
ATOM 801 C C . HIS A 1 96 ? 5.523 20.917 13.688 1.00 73.31 96 HIS A C 1
ATOM 803 O O . HIS A 1 96 ? 5.829 21.560 14.689 1.00 73.31 96 HIS A O 1
ATOM 809 N N . SER A 1 97 ? 4.286 20.925 13.184 1.00 73.00 97 SER A N 1
ATOM 810 C CA . SER A 1 97 ? 3.187 21.733 13.734 1.00 73.00 97 SER A CA 1
ATOM 811 C C . SER A 1 97 ? 2.843 21.339 15.177 1.00 73.00 97 SER A C 1
ATOM 813 O O . SER A 1 97 ? 2.614 22.203 16.020 1.00 73.00 97 SER A O 1
ATOM 815 N N . PHE A 1 98 ? 2.850 20.038 15.486 1.00 74.00 98 PHE A N 1
ATOM 816 C CA . PHE A 1 98 ? 2.635 19.536 16.843 1.00 74.00 98 PHE A CA 1
ATOM 817 C C . PHE A 1 98 ? 3.771 19.935 17.797 1.00 74.00 98 PHE A C 1
ATOM 819 O O . PHE A 1 98 ? 3.505 20.369 18.913 1.00 74.00 98 PHE A O 1
ATOM 826 N N . ILE A 1 99 ? 5.031 19.857 17.354 1.00 70.25 99 ILE A N 1
ATOM 827 C CA . ILE A 1 99 ? 6.185 20.290 18.158 1.00 70.25 99 ILE A CA 1
ATOM 828 C C . ILE A 1 99 ? 6.121 21.797 18.440 1.00 70.25 99 ILE A C 1
ATOM 830 O O . ILE A 1 99 ? 6.323 22.198 19.582 1.00 70.25 99 ILE A O 1
ATOM 834 N N . GLN A 1 100 ? 5.792 22.626 17.444 1.00 69.88 100 GLN A N 1
ATOM 835 C CA . GLN A 1 100 ? 5.624 24.077 17.624 1.00 69.88 100 GLN A CA 1
ATOM 836 C C . GLN A 1 100 ? 4.515 24.407 18.629 1.00 69.88 100 GLN A C 1
ATOM 838 O O . GLN A 1 100 ? 4.708 25.243 19.509 1.00 69.88 100 GLN A O 1
ATOM 843 N N . PHE A 1 101 ? 3.385 23.697 18.551 1.00 78.31 101 PHE A N 1
ATOM 844 C CA . PHE A 1 101 ? 2.320 23.805 19.544 1.00 78.31 101 PHE A CA 1
ATOM 845 C C . PHE A 1 101 ? 2.819 23.445 20.951 1.00 78.31 101 PHE A C 1
ATOM 847 O O . PHE A 1 101 ? 2.585 24.195 21.894 1.00 78.31 101 PHE A O 1
ATOM 854 N N . CYS A 1 102 ? 3.550 22.336 21.106 1.00 70.69 102 CYS A N 1
ATOM 855 C CA . CYS A 1 102 ? 4.110 21.942 22.399 1.00 70.69 102 CYS A CA 1
ATOM 856 C C . CYS A 1 102 ? 5.120 22.961 22.950 1.00 70.69 102 CYS A C 1
ATOM 858 O O . CYS A 1 102 ? 5.096 23.221 24.148 1.00 70.69 102 CYS A O 1
ATOM 860 N N . ILE A 1 103 ? 5.972 23.551 22.103 1.00 70.31 103 ILE A N 1
ATOM 861 C CA . ILE A 1 103 ? 6.935 24.589 22.510 1.00 70.31 103 ILE A CA 1
ATOM 862 C C . ILE A 1 103 ? 6.196 25.850 22.983 1.00 70.31 103 ILE A C 1
ATOM 864 O O . ILE A 1 103 ? 6.485 26.347 24.068 1.00 70.31 103 ILE A O 1
ATOM 868 N N . GLN A 1 104 ? 5.175 26.306 22.250 1.00 65.88 104 GLN A N 1
ATOM 869 C CA . GLN A 1 104 ? 4.367 27.467 22.651 1.00 65.88 104 GLN A CA 1
ATOM 870 C C . GLN A 1 104 ? 3.647 27.284 23.992 1.00 65.88 104 GLN A C 1
ATOM 872 O O . GLN A 1 104 ? 3.467 28.260 24.708 1.00 65.88 104 GLN A O 1
ATOM 877 N N . GLN A 1 105 ? 3.230 26.063 24.342 1.00 61.88 105 GLN A N 1
ATOM 878 C CA . GLN A 1 105 ? 2.588 25.782 25.634 1.00 61.88 105 GLN A CA 1
ATOM 879 C C . GLN A 1 105 ? 3.574 25.732 26.815 1.00 61.88 105 GLN A C 1
ATOM 881 O O . GLN A 1 105 ? 3.134 25.724 27.958 1.00 61.88 105 GLN A O 1
ATOM 886 N N . ILE A 1 106 ? 4.885 25.653 26.559 1.00 68.44 106 ILE A N 1
ATOM 887 C CA . ILE A 1 106 ? 5.929 25.645 27.600 1.00 68.44 106 ILE A CA 1
ATOM 888 C C . ILE A 1 106 ? 6.427 27.070 27.893 1.00 68.44 106 ILE A C 1
ATOM 890 O O . ILE A 1 106 ? 6.873 27.346 29.003 1.00 68.44 106 ILE A O 1
ATOM 894 N N . GLU A 1 107 ? 6.362 27.968 26.908 1.00 59.19 107 GLU A N 1
ATOM 895 C CA . GLU A 1 107 ? 6.837 29.356 27.023 1.00 59.19 107 GLU A CA 1
ATOM 896 C C . GLU A 1 107 ? 5.801 30.334 27.625 1.00 59.19 107 GLU A C 1
ATOM 898 O O . GLU A 1 107 ? 6.138 31.492 27.874 1.00 59.19 107 GLU A O 1
ATOM 903 N N . THR A 1 108 ? 4.569 29.880 27.889 1.00 52.06 108 THR A N 1
ATOM 904 C CA . THR A 1 108 ? 3.501 30.607 28.614 1.00 52.06 108 THR A CA 1
ATOM 905 C C . THR A 1 108 ? 3.289 30.062 30.015 1.00 52.06 108 THR A C 1
ATOM 907 O O . THR A 1 108 ? 3.147 30.884 30.947 1.00 52.06 108 THR A O 1
#

Radius of gyration: 28.95 Å; chains: 1; bounding box: 50×73×68 Å

Organism: Paramecium octaurelia (NCBI:txid43137)

Foldseek 3Di:
DDDPDDDDDDPDDDDDPDDPPPPPPVPPPVVVVVVVVPPPPWDKDKDFDDWDADPNWIWTWIWIQTVNDTDTDIDTPVVVVVVVVVVVVVVVVVVVVVVVVVVVVVVD

Sequence (108 aa):
MNKGLILSFSKQSTKQDLDQSIIQENSPILMFLQKQKKRNIFYISFKVVAIQVQLNHAYYLIEVNEYGKKWVMRIRFSQLQQFNKKLVQTLSDQTHSFIQFCIQQIET

pLDDT: mean 71.74, std 19.68, range [34.12, 95.94]